Protein AF-A0A6B3F508-F1 (afdb_monomer_lite)

Foldseek 3Di:
DVVVVPPDDDFFDADQALVRLLVRLVVCCVVPVQALEDEDAALRSLLSNCVNCVVVVHDPNPRHDYEHEAPDPSQVPGVVRHNYHHDPVVVVVVVVVVVVVVVVVD

Secondary structure (DSSP, 8-state):
-GGGT-S--------SSHHHHHHHHHHHHHH-TT--EEE-SSHHHHHHHHHHHHHTTPPTTTTSEEEEEE--HHHHHSSSPPEEEE--HHHHHHHHHHHHHHHHT-

pLDDT: mean 94.12, std 10.33, range [52.09, 98.81]

Radius of gyration: 16.92 Å; chains: 1; bounding box: 35×36×50 Å

Structure (mmCIF, N/CA/C/O backbone):
data_AF-A0A6B3F508-F1
#
_entry.id   AF-A0A6B3F508-F1
#
loop_
_atom_site.group_PDB
_atom_site.id
_atom_site.type_symbol
_atom_site.label_atom_id
_atom_site.label_alt_id
_atom_site.label_comp_id
_atom_site.label_asym_id
_atom_site.label_entity_id
_atom_site.label_seq_id
_atom_site.pdbx_PDB_ins_code
_atom_site.Cartn_x
_atom_site.Cartn_y
_atom_site.Cartn_z
_atom_site.occupancy
_atom_site.B_iso_or_equiv
_atom_site.auth_seq_id
_atom_site.auth_comp_id
_atom_site.auth_asym_id
_atom_site.auth_atom_id
_atom_site.pdbx_PDB_model_num
ATOM 1 N N . MET A 1 1 ? 17.095 -4.004 7.743 1.00 57.66 1 MET A N 1
ATOM 2 C CA . MET A 1 1 ? 17.876 -3.987 6.485 1.00 57.66 1 MET A CA 1
ATOM 3 C C . MET A 1 1 ? 19.352 -3.653 6.725 1.00 57.66 1 MET A C 1
ATOM 5 O O . MET A 1 1 ? 20.188 -4.473 6.374 1.00 57.66 1 MET A O 1
ATOM 9 N N . ALA A 1 2 ? 19.695 -2.586 7.465 1.00 52.19 2 ALA A N 1
ATOM 10 C CA . ALA A 1 2 ? 21.089 -2.284 7.852 1.00 52.19 2 ALA A CA 1
ATOM 11 C C . ALA A 1 2 ? 21.819 -3.423 8.607 1.00 52.19 2 ALA A C 1
ATOM 13 O O . ALA A 1 2 ? 22.992 -3.682 8.364 1.00 52.19 2 ALA A O 1
ATOM 14 N N . ARG A 1 3 ? 21.111 -4.182 9.460 1.00 52.09 3 ARG A N 1
ATOM 15 C CA . ARG A 1 3 ? 21.651 -5.385 10.135 1.00 52.09 3 ARG A CA 1
ATOM 16 C C . ARG A 1 3 ? 21.906 -6.586 9.205 1.00 52.09 3 ARG A C 1
ATOM 18 O O . ARG A 1 3 ? 22.526 -7.547 9.637 1.00 52.09 3 ARG A O 1
ATOM 25 N N . HIS A 1 4 ? 21.453 -6.523 7.952 1.00 60.06 4 HIS A N 1
ATOM 26 C CA . HIS A 1 4 ? 21.669 -7.541 6.915 1.00 60.06 4 HIS A CA 1
ATOM 27 C C . HIS A 1 4 ? 22.572 -7.034 5.773 1.00 60.06 4 HIS A C 1
ATOM 29 O O . HIS A 1 4 ? 22.588 -7.623 4.700 1.00 60.06 4 HIS A O 1
ATOM 35 N N . GLY A 1 5 ? 23.321 -5.943 5.982 1.00 57.84 5 GLY A N 1
ATOM 36 C CA . GLY A 1 5 ? 24.299 -5.441 5.007 1.00 57.84 5 GLY A CA 1
ATOM 37 C C . GLY A 1 5 ? 23.737 -4.514 3.922 1.00 57.84 5 GLY A C 1
ATOM 38 O O . GLY A 1 5 ? 24.501 -4.029 3.095 1.00 57.84 5 GLY A O 1
ATOM 39 N N . GLN A 1 6 ? 22.437 -4.202 3.936 1.00 63.91 6 GLN A N 1
ATOM 40 C CA . GLN A 1 6 ? 21.867 -3.169 3.065 1.00 63.91 6 GLN A CA 1
ATOM 41 C C . GLN A 1 6 ? 21.998 -1.805 3.749 1.00 63.91 6 GLN A C 1
ATOM 43 O O . GLN A 1 6 ? 21.200 -1.457 4.622 1.00 63.91 6 GLN A O 1
ATOM 48 N N . ALA A 1 7 ? 23.043 -1.060 3.379 1.00 64.62 7 ALA A N 1
ATOM 49 C CA . ALA A 1 7 ? 23.368 0.249 3.952 1.00 64.62 7 ALA A CA 1
ATOM 50 C C . ALA A 1 7 ? 22.279 1.309 3.699 1.00 64.62 7 ALA A C 1
ATOM 52 O O . ALA A 1 7 ? 22.177 2.278 4.448 1.00 64.62 7 ALA A O 1
ATOM 53 N N . TRP A 1 8 ? 21.455 1.105 2.671 1.00 76.44 8 TRP A N 1
ATOM 54 C CA . TRP A 1 8 ? 20.397 2.009 2.250 1.00 76.44 8 TRP A CA 1
ATOM 55 C C . TRP A 1 8 ? 19.303 1.230 1.520 1.00 76.44 8 TRP A C 1
ATOM 57 O O . TRP A 1 8 ? 19.611 0.328 0.741 1.00 76.44 8 TRP A O 1
ATOM 67 N N . VAL A 1 9 ? 18.041 1.570 1.775 1.00 84.56 9 VAL A N 1
ATOM 68 C CA . VAL A 1 9 ? 16.889 1.030 1.042 1.00 84.56 9 VAL A CA 1
ATOM 69 C C . VAL A 1 9 ? 16.353 2.164 0.172 1.00 84.56 9 VAL A C 1
ATOM 71 O O . VAL A 1 9 ? 16.166 3.262 0.705 1.00 84.56 9 VAL A O 1
ATOM 74 N N . PRO A 1 10 ? 16.131 1.947 -1.135 1.00 91.50 10 PRO A N 1
ATOM 75 C CA . PRO A 1 10 ? 15.464 2.933 -1.970 1.00 91.50 10 PRO A CA 1
ATOM 76 C C . PRO A 1 10 ? 14.149 3.409 -1.361 1.00 91.50 10 PRO A C 1
ATOM 78 O O . PRO A 1 10 ? 13.405 2.616 -0.783 1.00 91.50 10 PRO A O 1
ATOM 81 N N . TYR A 1 11 ? 13.854 4.698 -1.504 1.00 95.50 11 TYR A N 1
ATOM 82 C CA . TYR A 1 11 ? 12.599 5.272 -1.041 1.00 95.50 11 TYR A CA 1
ATOM 83 C C . TYR A 1 11 ? 12.068 6.292 -2.046 1.00 95.50 11 TYR A C 1
ATOM 85 O O . TYR A 1 11 ? 12.830 6.957 -2.745 1.00 95.50 11 TYR A O 1
ATOM 93 N N . ALA A 1 12 ? 10.748 6.438 -2.071 1.00 97.75 12 ALA A N 1
ATOM 94 C CA . ALA A 1 12 ? 10.059 7.522 -2.749 1.00 97.75 12 ALA A CA 1
ATOM 95 C C . ALA A 1 12 ? 9.079 8.163 -1.763 1.00 97.75 12 AL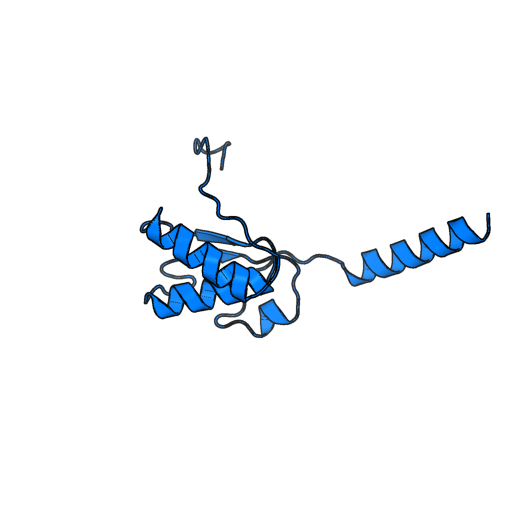A A C 1
ATOM 97 O O . ALA A 1 12 ? 8.382 7.464 -1.025 1.00 97.75 12 ALA A O 1
ATOM 98 N N . GLU A 1 13 ? 9.050 9.493 -1.726 1.00 97.62 13 GLU A N 1
ATOM 99 C CA . GLU A 1 13 ? 8.132 10.230 -0.859 1.00 97.62 13 GLU A CA 1
ATOM 100 C C . GLU A 1 13 ? 6.705 10.193 -1.409 1.00 97.62 13 GLU A C 1
ATOM 102 O O . GLU A 1 13 ? 6.477 10.245 -2.619 1.00 97.62 13 GLU A O 1
ATOM 107 N N . GLY A 1 14 ? 5.740 10.145 -0.495 1.00 97.62 14 GLY A N 1
ATOM 108 C CA . GLY A 1 14 ? 4.325 10.315 -0.792 1.00 97.62 14 GLY A CA 1
ATOM 109 C C . GLY A 1 14 ? 3.652 11.197 0.255 1.00 97.62 14 GLY A C 1
ATOM 110 O O . GLY A 1 14 ? 4.310 11.788 1.106 1.00 97.62 14 GLY A O 1
ATOM 111 N N . GLY A 1 15 ? 2.327 11.299 0.178 1.00 98.06 15 GLY A N 1
ATOM 112 C CA . GLY A 1 15 ? 1.530 12.248 0.959 1.00 98.06 15 GLY A CA 1
ATOM 113 C C . GLY A 1 15 ? 0.351 11.606 1.678 1.00 98.06 15 GLY A C 1
ATOM 114 O O . GLY A 1 15 ? -0.672 12.261 1.841 1.00 98.06 15 GLY A O 1
ATOM 115 N N . PHE A 1 16 ? 0.461 10.327 2.052 1.00 98.06 16 PHE A N 1
ATOM 116 C CA . PHE A 1 16 ? -0.578 9.558 2.757 1.00 98.06 16 PHE A CA 1
ATOM 117 C C . PHE A 1 16 ? -1.897 9.386 1.984 1.00 98.06 16 PHE A C 1
ATOM 119 O O . PHE A 1 16 ? -2.918 9.013 2.560 1.00 98.06 16 PHE A O 1
ATOM 126 N N . THR A 1 17 ? -1.886 9.615 0.669 1.00 98.62 17 THR A N 1
ATOM 127 C CA . THR A 1 17 ? -3.046 9.419 -0.212 1.00 98.62 17 THR A CA 1
ATOM 128 C C . THR A 1 17 ? -2.823 8.266 -1.179 1.00 98.62 17 THR A C 1
ATOM 130 O O . THR A 1 17 ? -1.685 7.964 -1.549 1.00 98.62 17 THR A O 1
ATOM 133 N N . PHE A 1 18 ? -3.920 7.690 -1.672 1.00 98.56 18 PHE A N 1
ATOM 134 C CA . PHE A 1 18 ? -3.902 6.680 -2.730 1.00 98.56 18 PHE A CA 1
ATOM 135 C C . PHE A 1 18 ? -3.074 7.120 -3.950 1.00 98.56 18 PHE A C 1
ATOM 137 O O . PHE A 1 18 ? -2.110 6.452 -4.318 1.00 98.56 18 PHE A O 1
ATOM 144 N N . ALA A 1 19 ? -3.378 8.299 -4.506 1.00 98.75 19 ALA A N 1
ATOM 145 C CA . ALA A 1 19 ? -2.697 8.839 -5.686 1.00 98.75 19 ALA A CA 1
ATOM 146 C C . ALA A 1 19 ? -1.194 9.085 -5.452 1.00 98.75 19 ALA A C 1
ATOM 148 O O . ALA A 1 19 ? -0.371 8.903 -6.355 1.00 98.75 19 ALA A O 1
ATOM 149 N N . SER A 1 20 ? -0.809 9.469 -4.229 1.00 98.75 20 SER A N 1
ATOM 150 C CA . SER A 1 20 ? 0.609 9.601 -3.881 1.00 98.75 20 SER A CA 1
ATOM 151 C C . SER A 1 20 ? 1.317 8.246 -3.815 1.00 98.75 20 SER A C 1
ATOM 153 O O . SER A 1 20 ? 2.470 8.154 -4.225 1.00 98.75 20 SER A O 1
ATOM 155 N N . GLY A 1 21 ? 0.618 7.189 -3.384 1.00 98.75 21 GLY A N 1
ATOM 156 C CA . GLY A 1 21 ? 1.120 5.816 -3.418 1.00 98.75 21 GLY A CA 1
ATOM 157 C C . GLY A 1 21 ? 1.345 5.313 -4.840 1.00 98.75 21 GLY A C 1
ATOM 158 O O . GLY A 1 21 ? 2.382 4.720 -5.120 1.00 98.75 21 GLY A O 1
ATOM 159 N N . GLU A 1 22 ? 0.432 5.623 -5.764 1.00 98.81 22 GLU A N 1
ATOM 160 C CA . GLU A 1 22 ? 0.633 5.316 -7.183 1.00 98.81 22 GLU A CA 1
ATOM 161 C C . GLU A 1 22 ? 1.868 6.031 -7.746 1.00 98.81 22 GLU A C 1
ATOM 163 O O . GLU A 1 22 ? 2.736 5.412 -8.360 1.00 98.81 22 GLU A O 1
ATOM 168 N N . THR A 1 23 ? 1.969 7.340 -7.510 1.00 98.81 23 THR A N 1
ATOM 169 C CA . THR A 1 23 ? 3.083 8.159 -8.011 1.00 98.81 23 THR A CA 1
ATOM 170 C C . THR A 1 23 ? 4.426 7.665 -7.468 1.00 98.81 23 THR A C 1
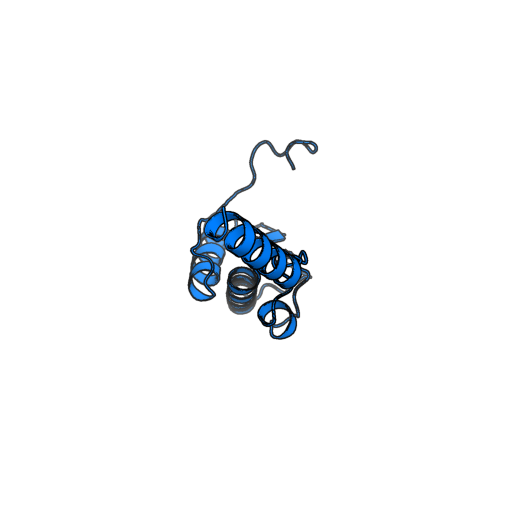ATOM 172 O O . THR A 1 23 ? 5.374 7.489 -8.234 1.00 98.81 23 THR A O 1
ATOM 175 N N . ALA A 1 24 ? 4.497 7.378 -6.166 1.00 98.75 24 ALA A N 1
ATOM 176 C CA . ALA A 1 24 ? 5.694 6.842 -5.528 1.00 98.75 24 ALA A CA 1
ATOM 177 C C . ALA A 1 24 ? 6.060 5.448 -6.066 1.00 98.75 24 ALA A C 1
ATOM 179 O O . ALA A 1 24 ? 7.230 5.190 -6.341 1.00 98.75 24 ALA A O 1
ATOM 180 N N . MET A 1 25 ? 5.077 4.564 -6.276 1.00 98.69 25 MET A N 1
ATOM 181 C CA . MET A 1 25 ? 5.328 3.214 -6.787 1.00 98.69 25 MET A CA 1
ATOM 182 C C . MET A 1 25 ? 5.819 3.219 -8.238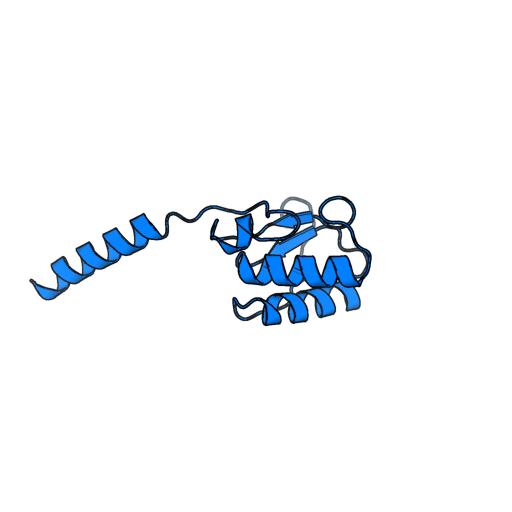 1.00 98.69 25 MET A C 1
ATOM 184 O O . MET A 1 25 ? 6.731 2.462 -8.560 1.00 98.69 25 MET A O 1
ATOM 188 N N . ARG A 1 26 ? 5.268 4.083 -9.108 1.00 98.69 26 ARG A N 1
ATOM 189 C CA . ARG A 1 26 ? 5.768 4.236 -10.491 1.00 98.69 26 ARG A CA 1
ATOM 190 C C . ARG A 1 26 ? 7.240 4.644 -10.478 1.00 98.69 26 ARG A C 1
ATOM 192 O O . ARG A 1 26 ? 8.059 3.979 -11.098 1.00 98.69 26 ARG A O 1
ATOM 199 N N . ARG A 1 27 ? 7.587 5.647 -9.664 1.00 98.44 27 ARG A N 1
ATOM 200 C CA . ARG A 1 27 ? 8.975 6.095 -9.498 1.00 98.44 27 ARG A CA 1
ATOM 201 C C . ARG A 1 27 ? 9.899 4.980 -9.000 1.00 98.44 27 ARG A C 1
ATOM 203 O O . ARG A 1 27 ? 10.994 4.822 -9.527 1.00 98.44 27 ARG A O 1
ATOM 210 N N . LEU A 1 28 ? 9.463 4.199 -8.010 1.00 97.94 28 LEU A N 1
ATOM 211 C CA . LEU A 1 28 ? 10.249 3.074 -7.501 1.00 97.94 28 LEU A CA 1
ATOM 212 C C . LEU A 1 28 ? 10.462 1.986 -8.560 1.00 97.94 28 LEU A C 1
ATOM 214 O O . LEU A 1 28 ? 11.564 1.461 -8.640 1.00 97.94 28 LEU A O 1
ATOM 218 N N . LEU A 1 29 ? 9.458 1.658 -9.378 1.00 97.56 29 LEU A N 1
ATOM 219 C CA . LEU A 1 29 ? 9.628 0.694 -10.473 1.00 97.56 29 LEU A CA 1
ATOM 220 C C . LEU A 1 29 ? 10.564 1.215 -11.568 1.00 97.56 29 LEU A C 1
ATOM 222 O O . LEU A 1 29 ? 11.349 0.434 -12.102 1.00 97.56 29 LEU A O 1
ATOM 226 N N . ASP A 1 30 ? 10.496 2.508 -11.885 1.00 97.50 30 ASP A N 1
ATOM 227 C CA . ASP A 1 30 ? 11.359 3.132 -12.892 1.00 97.50 30 ASP A CA 1
ATOM 228 C C . ASP A 1 30 ? 12.832 3.147 -12.442 1.00 97.50 30 ASP A C 1
ATOM 230 O O . ASP A 1 30 ? 13.730 2.831 -13.223 1.00 97.50 30 ASP A O 1
ATOM 234 N N . GLU A 1 31 ? 13.091 3.498 -11.178 1.00 96.94 31 GLU A N 1
ATOM 235 C CA . GLU A 1 31 ? 14.447 3.585 -10.615 1.00 96.94 31 GLU A CA 1
ATOM 236 C C . GLU A 1 31 ? 14.997 2.209 -10.182 1.00 96.94 31 GLU A C 1
ATOM 238 O O . GLU A 1 31 ? 16.207 1.968 -10.241 1.00 96.94 31 GLU A O 1
ATOM 243 N N . HIS A 1 32 ? 14.119 1.293 -9.763 1.00 95.88 32 HIS A N 1
ATOM 244 C CA . HIS A 1 32 ? 14.454 -0.008 -9.178 1.00 95.88 32 HIS A CA 1
ATOM 245 C C . HIS A 1 32 ? 13.533 -1.128 -9.709 1.00 95.88 32 HIS A C 1
ATOM 247 O O . HIS A 1 32 ? 12.739 -1.697 -8.954 1.00 95.88 32 HIS A O 1
ATOM 253 N N . PRO A 1 33 ? 13.655 -1.508 -10.995 1.00 95.38 33 PRO A N 1
ATOM 254 C CA . PRO A 1 33 ? 12.742 -2.455 -11.653 1.00 95.38 33 PRO A CA 1
ATOM 255 C C . PRO A 1 33 ? 12.762 -3.882 -11.079 1.00 95.38 33 PRO A C 1
ATOM 257 O O . PRO A 1 33 ? 11.823 -4.648 -11.326 1.00 95.38 33 PRO A O 1
ATOM 260 N N . ASP A 1 34 ? 13.813 -4.215 -10.323 1.00 94.19 34 ASP A N 1
ATOM 261 C CA . ASP A 1 34 ? 14.042 -5.516 -9.684 1.00 94.19 34 ASP A CA 1
ATOM 262 C C . ASP A 1 34 ? 13.611 -5.549 -8.204 1.00 94.19 34 ASP A C 1
ATOM 264 O O . ASP A 1 34 ? 13.900 -6.523 -7.509 1.00 94.19 34 ASP A O 1
ATOM 268 N N . LEU A 1 35 ? 12.954 -4.497 -7.690 1.00 95.50 35 LEU A N 1
ATOM 269 C CA . LEU A 1 35 ? 12.420 -4.526 -6.326 1.00 95.50 35 LEU A CA 1
ATOM 270 C C . LEU A 1 35 ? 11.418 -5.679 -6.167 1.00 95.50 35 LEU A C 1
ATOM 272 O O . LEU A 1 35 ? 10.598 -5.933 -7.049 1.00 95.50 35 LEU A O 1
ATOM 276 N N . ASP A 1 36 ? 11.463 -6.345 -5.018 1.00 96.81 36 ASP A N 1
ATOM 277 C CA . ASP A 1 36 ? 10.624 -7.498 -4.670 1.00 96.81 36 ASP A CA 1
ATOM 278 C C . ASP A 1 36 ? 9.702 -7.214 -3.472 1.00 96.81 36 ASP A C 1
ATOM 280 O O . ASP A 1 36 ? 8.881 -8.049 -3.081 1.00 96.81 36 ASP A O 1
ATOM 284 N N . GLY A 1 37 ? 9.803 -6.017 -2.890 1.00 97.06 37 GLY A N 1
ATOM 285 C CA . GLY A 1 37 ? 9.046 -5.635 -1.713 1.00 97.06 37 GLY A CA 1
ATOM 286 C C . GLY A 1 37 ? 8.944 -4.127 -1.511 1.00 97.06 37 GLY A C 1
ATOM 287 O O . GLY A 1 37 ? 9.896 -3.386 -1.748 1.00 97.06 37 GLY A O 1
ATOM 288 N N . VAL A 1 38 ? 7.789 -3.681 -1.017 1.00 98.00 38 VAL A N 1
ATOM 289 C CA . VAL A 1 38 ? 7.539 -2.306 -0.572 1.00 98.00 38 VAL A CA 1
ATOM 290 C C . VAL A 1 38 ? 6.868 -2.309 0.796 1.00 98.00 38 VAL A C 1
ATOM 292 O O . VAL A 1 38 ? 5.887 -3.012 1.036 1.00 98.00 38 VAL A O 1
ATOM 295 N N . PHE A 1 39 ? 7.387 -1.458 1.675 1.00 98.12 39 PHE A N 1
ATOM 296 C CA . PHE A 1 39 ? 6.720 -1.040 2.899 1.00 98.12 39 PHE A CA 1
ATOM 297 C C . PHE A 1 39 ? 6.159 0.368 2.680 1.00 98.12 39 PHE A C 1
ATOM 299 O O . PHE A 1 39 ? 6.928 1.309 2.478 1.00 98.12 39 PHE A O 1
ATOM 306 N N . ALA A 1 40 ? 4.835 0.511 2.671 1.00 98.38 40 ALA A N 1
ATOM 307 C CA . ALA A 1 40 ? 4.180 1.799 2.482 1.00 98.38 40 ALA A CA 1
ATOM 308 C C . ALA A 1 40 ? 3.902 2.476 3.830 1.00 98.38 40 ALA A C 1
ATOM 310 O O . ALA A 1 40 ? 3.651 1.815 4.834 1.00 98.38 40 ALA A O 1
ATOM 311 N N . ALA A 1 41 ? 3.912 3.809 3.840 1.00 97.88 41 ALA A N 1
ATOM 312 C CA . ALA A 1 41 ? 3.727 4.591 5.062 1.00 97.88 41 ALA A CA 1
ATOM 313 C C . ALA A 1 41 ? 2.300 4.528 5.637 1.00 97.88 41 ALA A C 1
ATOM 315 O O . ALA A 1 41 ? 2.128 4.791 6.822 1.00 97.88 41 ALA A O 1
ATOM 316 N N . A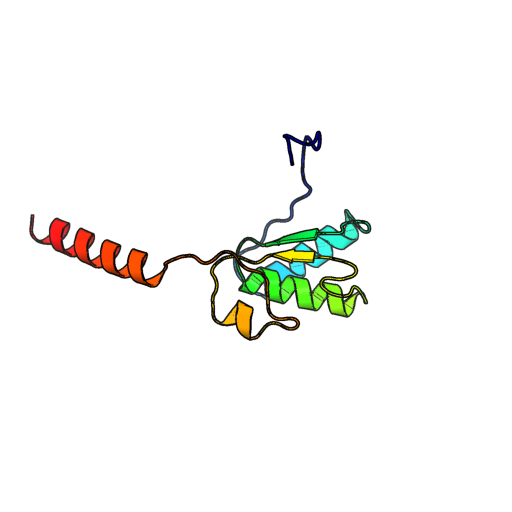SN A 1 42 ? 1.300 4.208 4.810 1.00 98.31 42 ASN A N 1
ATOM 317 C CA . ASN A 1 42 ? -0.060 3.884 5.232 1.00 98.31 42 ASN A CA 1
ATOM 318 C C . ASN A 1 42 ? -0.763 2.960 4.225 1.00 98.31 42 ASN A C 1
ATOM 320 O O . ASN A 1 42 ? -0.283 2.740 3.106 1.00 98.31 42 ASN A O 1
ATOM 324 N N . ASP A 1 43 ? -1.930 2.448 4.605 1.00 98.56 43 ASP A N 1
ATOM 325 C CA . ASP A 1 43 ? -2.720 1.533 3.781 1.00 98.56 43 ASP A CA 1
ATOM 326 C C . ASP A 1 43 ? -3.251 2.170 2.493 1.00 98.56 43 ASP A C 1
ATOM 328 O O . ASP A 1 43 ? -3.320 1.496 1.468 1.00 98.56 43 ASP A O 1
ATOM 332 N N . LEU A 1 44 ? -3.586 3.467 2.495 1.00 98.50 44 LEU A N 1
ATOM 333 C CA . LEU A 1 44 ? -4.028 4.160 1.277 1.00 98.50 44 LEU A CA 1
ATOM 334 C C . LEU A 1 44 ? -2.919 4.188 0.224 1.00 98.50 44 LEU A C 1
ATOM 336 O O . LEU A 1 44 ? -3.158 3.874 -0.944 1.00 98.50 44 LEU A O 1
ATOM 340 N N . MET A 1 45 ? -1.698 4.535 0.629 1.00 98.81 45 MET A N 1
ATOM 341 C CA . MET A 1 45 ? -0.544 4.506 -0.262 1.00 98.81 45 MET A CA 1
ATOM 342 C C . MET A 1 45 ? -0.216 3.079 -0.711 1.00 98.81 45 MET A C 1
ATOM 344 O O . MET A 1 45 ? 0.067 2.877 -1.891 1.00 98.81 45 MET A O 1
ATOM 348 N N . ALA A 1 46 ? -0.295 2.088 0.185 1.00 98.75 46 ALA A N 1
ATOM 349 C CA . ALA A 1 46 ? -0.105 0.679 -0.168 1.00 98.75 46 ALA A CA 1
ATOM 350 C C . ALA A 1 46 ? -1.139 0.197 -1.199 1.00 98.75 46 ALA A C 1
ATOM 352 O O . ALA A 1 46 ? -0.793 -0.499 -2.152 1.00 98.75 46 ALA A O 1
ATOM 353 N N . GLN A 1 47 ? -2.400 0.609 -1.060 1.00 98.62 47 GLN A N 1
ATOM 354 C CA . GLN A 1 47 ? -3.457 0.290 -2.016 1.00 98.62 47 GLN A CA 1
ATOM 355 C C . GLN A 1 47 ? -3.171 0.903 -3.399 1.00 98.62 47 GLN A C 1
ATOM 357 O O . GLN A 1 47 ? -3.335 0.223 -4.415 1.00 98.62 47 GLN A O 1
ATOM 362 N N . GLY A 1 48 ? -2.684 2.149 -3.442 1.00 98.62 48 GLY A N 1
ATOM 363 C CA . GLY A 1 48 ? -2.210 2.793 -4.674 1.00 98.62 48 GLY A CA 1
ATOM 364 C C . GLY A 1 48 ? -1.010 2.069 -5.294 1.00 98.62 48 GLY A C 1
ATOM 365 O O . GLY A 1 48 ? -0.982 1.814 -6.498 1.00 98.62 48 GLY A O 1
ATOM 366 N N . ALA A 1 49 ? -0.051 1.636 -4.474 1.00 98.69 49 ALA A N 1
ATOM 367 C CA . ALA A 1 49 ? 1.083 0.838 -4.931 1.00 98.69 49 ALA A CA 1
ATOM 368 C C . ALA A 1 49 ? 0.635 -0.495 -5.560 1.00 98.69 49 ALA A C 1
ATOM 370 O O . ALA A 1 49 ? 1.075 -0.837 -6.658 1.00 98.69 49 ALA A O 1
ATOM 371 N N . CYS A 1 50 ? -0.307 -1.210 -4.933 1.00 98.62 50 CYS A N 1
ATOM 372 C CA . CYS A 1 50 ? -0.901 -2.429 -5.491 1.00 98.62 50 CYS A CA 1
ATOM 373 C C . CYS A 1 50 ? -1.573 -2.190 -6.854 1.00 98.62 50 CYS A C 1
ATOM 375 O O . CYS A 1 50 ? -1.481 -3.048 -7.736 1.00 98.62 50 CYS A O 1
ATOM 377 N N . GLN A 1 51 ? -2.232 -1.040 -7.050 1.00 98.62 51 GLN A N 1
ATOM 378 C CA . GLN A 1 51 ? -2.815 -0.683 -8.346 1.00 98.62 51 GLN A CA 1
ATOM 379 C C . GLN A 1 51 ? -1.737 -0.551 -9.425 1.00 98.62 51 GLN A C 1
ATOM 381 O O . GLN A 1 51 ? -1.850 -1.186 -10.473 1.00 98.62 51 GLN A O 1
ATOM 386 N N . VAL A 1 52 ? -0.664 0.187 -9.146 1.00 98.69 52 VAL A N 1
ATOM 387 C CA . VAL A 1 52 ? 0.446 0.369 -10.091 1.00 98.69 52 VAL A CA 1
ATOM 388 C C . VAL A 1 52 ? 1.151 -0.944 -10.403 1.00 98.69 52 VAL A C 1
ATOM 390 O O . VAL A 1 52 ? 1.412 -1.230 -11.570 1.00 98.69 52 VAL A O 1
ATOM 393 N N . LEU A 1 53 ? 1.429 -1.766 -9.392 1.00 98.56 53 LEU A N 1
ATOM 394 C CA . LEU A 1 53 ? 2.048 -3.078 -9.586 1.00 98.56 53 LEU A CA 1
ATOM 395 C C . LEU A 1 53 ? 1.212 -3.941 -10.538 1.00 98.56 53 LEU A C 1
ATOM 397 O O . LEU A 1 53 ? 1.748 -4.492 -11.500 1.00 98.56 53 LEU A O 1
ATOM 401 N N . ARG A 1 54 ? -0.112 -3.974 -10.340 1.00 97.94 54 ARG A N 1
ATOM 402 C CA . ARG A 1 54 ? -1.039 -4.689 -11.224 1.00 97.94 54 ARG A CA 1
ATOM 403 C C . ARG A 1 54 ? -1.034 -4.137 -12.651 1.00 97.94 54 ARG A C 1
ATOM 405 O O . ARG A 1 54 ? -1.019 -4.930 -13.589 1.00 97.94 54 ARG A O 1
ATOM 412 N N . GLU A 1 55 ? -1.026 -2.817 -12.829 1.00 98.06 55 GLU A N 1
ATOM 413 C CA . GLU A 1 55 ? -0.932 -2.175 -14.153 1.00 98.06 55 GLU A CA 1
ATOM 414 C C . GLU A 1 55 ? 0.358 -2.549 -14.899 1.00 98.06 55 GLU A C 1
ATOM 416 O O . GLU A 1 55 ? 0.343 -2.683 -16.119 1.00 98.06 55 GLU A O 1
ATOM 421 N N . HIS A 1 56 ? 1.451 -2.787 -14.170 1.00 97.69 56 HIS A N 1
ATOM 422 C CA . HIS A 1 56 ? 2.740 -3.225 -14.719 1.00 97.69 56 HIS A CA 1
ATOM 423 C C . HIS A 1 56 ? 2.875 -4.756 -14.790 1.00 97.69 56 HIS A C 1
ATOM 425 O O . HIS A 1 56 ? 3.966 -5.282 -15.009 1.00 97.69 56 HIS A O 1
ATOM 431 N N . GLY A 1 57 ? 1.778 -5.493 -14.586 1.00 97.56 57 GLY A N 1
ATOM 432 C CA . GLY A 1 57 ? 1.759 -6.954 -14.652 1.00 97.56 57 GLY A CA 1
ATOM 433 C C . GLY A 1 57 ? 2.509 -7.656 -13.514 1.00 97.56 57 GLY A C 1
ATOM 434 O O . GLY A 1 57 ? 2.792 -8.847 -13.632 1.00 97.56 57 GLY A O 1
ATOM 435 N N . ARG A 1 58 ? 2.833 -6.954 -12.419 1.00 98.31 58 ARG A N 1
ATOM 436 C CA . ARG A 1 58 ? 3.440 -7.526 -11.209 1.00 98.31 58 ARG A CA 1
ATOM 437 C C . ARG A 1 58 ? 2.348 -8.025 -10.265 1.00 98.31 58 ARG A C 1
ATOM 439 O O . ARG A 1 58 ? 1.413 -7.301 -9.922 1.00 98.31 58 ARG A O 1
ATOM 446 N N . ARG A 1 59 ? 2.460 -9.273 -9.822 1.00 98.12 59 ARG A N 1
ATOM 447 C CA . ARG A 1 59 ? 1.521 -9.908 -8.893 1.00 98.12 59 ARG A CA 1
ATOM 448 C C . ARG A 1 59 ? 1.934 -9.610 -7.460 1.00 98.12 59 ARG A C 1
ATOM 450 O O . ARG A 1 59 ? 3.068 -9.868 -7.069 1.00 98.12 59 ARG A O 1
ATOM 457 N N . VAL A 1 60 ? 0.982 -9.167 -6.653 1.00 98.06 60 VAL A N 1
ATOM 458 C CA . VAL A 1 60 ? 1.149 -9.068 -5.201 1.00 98.06 60 VAL A CA 1
ATOM 459 C C . VAL A 1 60 ? 0.542 -10.323 -4.561 1.00 98.06 60 VAL A C 1
ATOM 461 O O . VAL A 1 60 ? -0.608 -10.641 -4.873 1.00 98.06 60 VAL A O 1
ATOM 464 N N . PRO A 1 61 ? 1.265 -11.066 -3.699 1.00 97.81 61 PRO A N 1
ATOM 465 C CA . PRO A 1 61 ? 2.647 -10.839 -3.251 1.00 97.81 61 PRO A CA 1
ATOM 466 C C . PRO A 1 61 ? 3.727 -11.548 -4.096 1.00 97.81 61 PRO A C 1
ATOM 468 O O . PRO A 1 61 ? 4.902 -11.451 -3.768 1.00 97.81 61 PRO A O 1
ATOM 471 N N . ALA A 1 62 ? 3.348 -12.319 -5.123 1.00 98.06 62 ALA A N 1
ATOM 472 C CA . ALA A 1 62 ? 4.241 -13.296 -5.760 1.00 98.06 62 ALA A CA 1
ATOM 473 C C . ALA A 1 62 ? 5.472 -12.699 -6.467 1.00 98.06 62 ALA A C 1
ATOM 475 O O . ALA A 1 62 ? 6.515 -13.344 -6.484 1.00 98.06 62 ALA A O 1
ATOM 476 N N . ASP A 1 63 ? 5.337 -11.513 -7.059 1.00 98.06 63 ASP A N 1
ATOM 477 C CA . ASP A 1 63 ? 6.432 -10.800 -7.722 1.00 98.06 63 ASP A CA 1
ATOM 478 C C . ASP A 1 63 ? 6.926 -9.631 -6.857 1.00 98.06 63 ASP A C 1
ATOM 480 O O . ASP A 1 63 ? 8.125 -9.393 -6.781 1.00 98.06 63 ASP A O 1
ATOM 484 N N . VAL A 1 64 ? 6.005 -8.919 -6.193 1.00 98.38 64 VAL A N 1
ATOM 485 C CA . VAL A 1 64 ? 6.324 -7.834 -5.254 1.00 98.38 64 VAL A CA 1
ATOM 486 C C . VAL A 1 64 ? 5.439 -7.951 -4.019 1.00 98.38 64 VAL A C 1
ATOM 488 O O . VAL A 1 64 ? 4.212 -7.892 -4.111 1.00 98.38 64 VAL A O 1
ATOM 491 N N . SER A 1 65 ? 6.052 -8.090 -2.849 1.00 98.56 65 SER A N 1
ATOM 492 C CA . SER A 1 65 ? 5.348 -8.068 -1.566 1.00 98.56 65 SER A CA 1
ATOM 493 C C . SER A 1 65 ? 5.006 -6.636 -1.154 1.00 98.56 65 SER A C 1
ATOM 495 O O . SER A 1 65 ? 5.835 -5.738 -1.264 1.00 98.56 65 SER A O 1
ATOM 497 N N . VAL A 1 66 ? 3.798 -6.410 -0.638 1.00 98.62 66 VAL A N 1
ATOM 498 C CA . VAL A 1 66 ? 3.366 -5.086 -0.166 1.00 98.62 66 VAL A CA 1
ATOM 499 C C . VAL A 1 66 ? 2.918 -5.191 1.282 1.00 98.62 66 VAL A C 1
ATOM 501 O O . VAL A 1 66 ? 2.070 -6.020 1.616 1.00 98.62 66 VAL A O 1
ATOM 504 N N . VAL A 1 67 ? 3.494 -4.342 2.130 1.00 98.56 67 VAL A N 1
ATOM 505 C CA . VAL A 1 67 ? 3.083 -4.167 3.524 1.00 98.56 67 VAL A CA 1
ATOM 506 C C . VAL A 1 67 ? 2.594 -2.735 3.709 1.00 98.56 67 VAL A C 1
ATOM 508 O O . VAL A 1 67 ? 3.313 -1.789 3.391 1.00 98.56 67 VAL A O 1
ATOM 511 N N . GLY A 1 68 ? 1.362 -2.595 4.189 1.00 98.25 68 GLY A N 1
ATOM 512 C CA . GLY A 1 68 ? 0.767 -1.329 4.599 1.00 98.25 68 GLY A CA 1
ATOM 513 C C 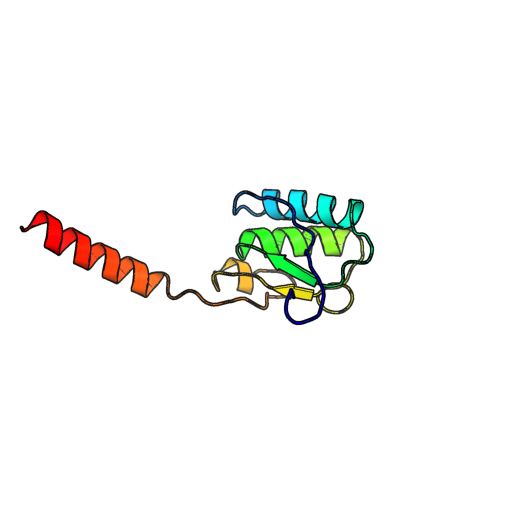. GLY A 1 68 ? 1.007 -1.012 6.073 1.00 98.25 68 GLY A C 1
ATOM 514 O O . GLY A 1 68 ? 1.759 -1.688 6.783 1.00 98.25 68 GLY A O 1
ATOM 515 N N . PHE A 1 69 ? 0.324 0.024 6.531 1.00 98.00 69 PHE A N 1
ATOM 516 C CA . PHE A 1 69 ? 0.388 0.528 7.893 1.00 98.00 69 PHE A CA 1
ATOM 517 C C . PHE A 1 69 ? -0.950 1.208 8.207 1.00 98.00 69 PHE A C 1
ATOM 519 O O . PHE A 1 69 ? -1.473 1.891 7.330 1.00 98.00 69 PHE A O 1
ATOM 526 N N . ASP A 1 70 ? -1.478 0.988 9.413 1.00 95.56 70 ASP A N 1
ATOM 527 C CA . ASP A 1 70 ? -2.726 1.494 10.024 1.00 95.56 70 ASP A CA 1
ATOM 528 C C . ASP A 1 70 ? -3.730 0.377 10.370 1.00 95.56 70 ASP A C 1
ATOM 530 O O . ASP A 1 70 ? -4.334 0.434 11.438 1.00 95.56 70 ASP A O 1
ATOM 534 N N . ASP A 1 71 ? -3.867 -0.669 9.545 1.00 96.19 71 ASP A N 1
ATOM 535 C CA . ASP A 1 71 ? -5.000 -1.623 9.595 1.00 96.19 71 ASP A CA 1
ATOM 536 C C . ASP A 1 71 ? -6.367 -0.935 9.458 1.00 96.19 71 ASP A C 1
ATOM 538 O O . ASP A 1 71 ? -7.335 -1.198 10.170 1.00 96.19 71 ASP A O 1
ATOM 542 N N . SER A 1 72 ? -6.423 -0.008 8.507 1.00 95.38 72 SER A N 1
ATOM 543 C CA . SER A 1 72 ? -7.589 0.795 8.157 1.00 95.38 72 SER A CA 1
ATOM 544 C C . SER A 1 72 ? -8.541 0.055 7.196 1.00 95.38 72 SER A C 1
ATOM 546 O O . SER A 1 72 ? -8.175 -0.951 6.580 1.00 95.38 72 SER A O 1
ATOM 548 N N . PRO A 1 73 ? -9.756 0.582 6.936 1.00 95.69 73 PRO A N 1
ATOM 549 C CA . PRO A 1 73 ? -10.662 0.012 5.932 1.00 95.69 73 PRO A CA 1
ATOM 550 C C . PRO A 1 73 ? -10.055 -0.122 4.521 1.00 95.69 73 PRO A C 1
ATOM 552 O O . PRO A 1 73 ? -10.484 -0.976 3.738 1.00 95.69 73 PRO A O 1
ATOM 555 N N . ALA A 1 74 ? -9.044 0.692 4.190 1.00 96.50 74 ALA A N 1
ATOM 556 C CA . ALA A 1 74 ? -8.306 0.585 2.933 1.00 96.50 74 ALA A CA 1
ATOM 557 C C . ALA A 1 74 ? -7.558 -0.757 2.814 1.00 96.50 74 ALA A C 1
ATOM 559 O O . ALA A 1 74 ? -7.545 -1.351 1.737 1.00 96.50 74 ALA A O 1
ATOM 560 N N . ALA A 1 75 ? -7.021 -1.299 3.915 1.00 97.06 75 ALA A N 1
ATOM 561 C CA . ALA A 1 75 ? -6.344 -2.598 3.917 1.00 97.06 75 ALA A CA 1
ATOM 562 C C . ALA A 1 75 ? -7.271 -3.756 3.533 1.00 97.06 75 ALA A C 1
ATOM 564 O O . ALA A 1 75 ? -6.873 -4.650 2.784 1.00 97.06 75 ALA A O 1
ATOM 565 N N . VAL A 1 76 ? -8.520 -3.720 4.004 1.00 96.50 76 VAL A N 1
ATOM 566 C CA . VAL A 1 76 ? -9.527 -4.760 3.736 1.00 96.50 76 VAL A CA 1
ATOM 567 C C . VAL A 1 76 ? -10.065 -4.667 2.306 1.00 96.50 76 VAL A C 1
ATOM 569 O O . VAL A 1 76 ? -10.341 -5.688 1.678 1.00 96.50 76 VAL A O 1
ATOM 572 N N . THR A 1 77 ? -10.225 -3.445 1.792 1.00 96.12 77 THR A N 1
ATOM 573 C CA . THR A 1 77 ? -10.801 -3.178 0.460 1.00 96.12 77 THR A CA 1
ATOM 574 C C . THR A 1 77 ? -9.774 -3.182 -0.671 1.00 96.12 77 THR A C 1
ATOM 576 O O . THR A 1 77 ? -10.144 -3.138 -1.845 1.00 96.12 77 THR A O 1
ATOM 579 N N . ALA A 1 78 ? -8.485 -3.269 -0.345 1.00 96.19 78 ALA A N 1
ATOM 580 C CA . ALA A 1 78 ? -7.430 -3.460 -1.321 1.00 96.19 78 ALA A CA 1
ATOM 581 C C . ALA A 1 78 ? -7.547 -4.810 -2.051 1.00 96.19 78 ALA A C 1
ATOM 583 O O . ALA A 1 78 ? -8.132 -5.783 -1.571 1.00 96.19 78 ALA A O 1
ATOM 584 N N . HIS A 1 79 ? -6.933 -4.879 -3.233 1.00 94.38 79 HIS A N 1
ATOM 585 C CA . HIS A 1 79 ? -6.886 -6.093 -4.043 1.00 94.38 79 HIS A CA 1
ATOM 586 C C . HIS A 1 79 ? -5.447 -6.386 -4.493 1.00 94.38 79 HIS A C 1
ATOM 588 O O . HIS A 1 79 ? -4.980 -5.723 -5.429 1.00 94.38 79 HIS A O 1
ATOM 594 N N . PRO A 1 80 ? -4.765 -7.376 -3.878 1.00 96.25 80 PRO A N 1
ATOM 595 C CA . PRO A 1 80 ? -5.242 -8.217 -2.762 1.00 96.25 80 PRO A CA 1
ATOM 596 C C . PRO A 1 80 ? -5.418 -7.423 -1.447 1.00 96.25 80 PRO A C 1
ATOM 598 O O . PRO A 1 80 ? -4.847 -6.335 -1.338 1.00 96.25 80 PRO A O 1
ATOM 601 N N . PRO A 1 81 ? -6.169 -7.950 -0.455 1.00 97.50 81 PRO A N 1
ATOM 602 C CA . PRO A 1 81 ? -6.176 -7.396 0.899 1.00 97.50 81 PRO A CA 1
ATOM 603 C C . PRO A 1 81 ? -4.753 -7.293 1.454 1.00 97.50 81 PRO A C 1
ATOM 605 O O . PRO A 1 81 ? -3.918 -8.164 1.189 1.00 97.50 81 PRO A O 1
ATOM 608 N N . LEU A 1 82 ? -4.468 -6.222 2.193 1.00 98.31 82 LEU A N 1
ATOM 609 C CA . LEU A 1 82 ? -3.105 -5.900 2.609 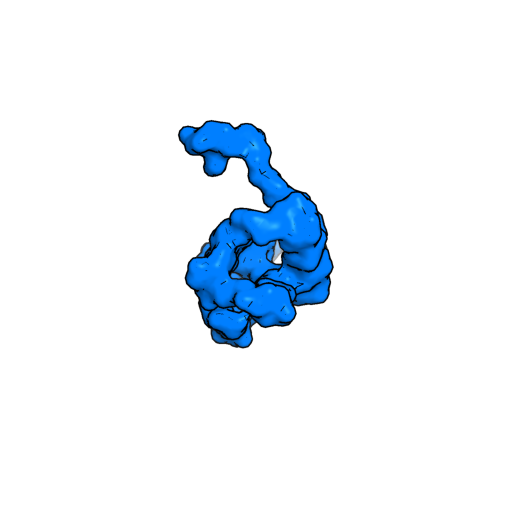1.00 98.31 82 LEU A CA 1
ATOM 610 C C . LEU A 1 82 ? -2.682 -6.670 3.861 1.00 98.31 82 LEU A C 1
ATOM 612 O O . LEU A 1 82 ? -3.403 -6.728 4.855 1.00 98.31 82 LEU A O 1
ATOM 616 N N . THR A 1 83 ? -1.440 -7.153 3.851 1.00 98.25 83 THR A N 1
ATOM 617 C CA . THR A 1 83 ? -0.677 -7.300 5.094 1.00 98.25 83 THR A CA 1
ATOM 618 C C . THR A 1 83 ? -0.374 -5.897 5.607 1.00 98.25 83 THR A C 1
ATOM 620 O O . THR A 1 83 ? 0.163 -5.081 4.861 1.00 98.25 83 THR A O 1
ATOM 623 N N . THR A 1 84 ? -0.699 -5.599 6.861 1.00 98.38 84 THR A N 1
ATOM 624 C CA . THR A 1 84 ? -0.552 -4.248 7.419 1.00 98.38 84 THR A CA 1
ATOM 625 C C . THR A 1 84 ? -0.206 -4.286 8.904 1.00 98.38 84 THR A C 1
ATOM 627 O O . THR A 1 84 ? -0.480 -5.269 9.599 1.00 98.38 84 THR A O 1
ATOM 630 N N . ILE A 1 85 ? 0.450 -3.231 9.385 1.00 98.06 85 ILE A N 1
ATOM 631 C CA . ILE A 1 85 ? 0.734 -3.040 10.807 1.00 98.06 85 ILE A CA 1
ATOM 632 C C . ILE A 1 85 ? -0.434 -2.283 11.432 1.00 98.06 85 ILE A C 1
ATOM 634 O O . ILE A 1 85 ? -0.644 -1.112 11.129 1.00 98.06 85 ILE A O 1
ATOM 638 N N . ARG A 1 86 ? -1.144 -2.933 12.357 1.00 96.69 86 ARG A N 1
ATOM 639 C CA . ARG A 1 86 ? -2.229 -2.308 13.116 1.00 96.69 86 ARG A CA 1
ATOM 640 C C . ARG A 1 86 ? -1.710 -1.217 14.043 1.00 96.69 86 ARG A C 1
ATOM 642 O O . ARG A 1 86 ? -0.850 -1.479 14.887 1.00 96.69 86 ARG A O 1
ATOM 649 N N . GLN A 1 87 ? -2.314 -0.038 13.942 1.00 94.31 87 GLN A N 1
ATOM 650 C CA . GLN A 1 87 ? -2.202 1.011 14.947 1.00 94.31 87 GLN A CA 1
ATOM 651 C C . GLN A 1 87 ? -3.481 1.071 15.793 1.00 94.31 87 GLN A C 1
ATOM 653 O O . GLN A 1 87 ? -4.571 1.010 15.231 1.00 94.31 87 GLN A O 1
ATOM 658 N N . PRO A 1 88 ? -3.393 1.211 17.128 1.00 93.50 88 PRO A N 1
ATOM 659 C CA . PRO A 1 88 ? -4.570 1.335 17.986 1.00 93.50 88 PRO A CA 1
ATOM 660 C C . PRO A 1 88 ? -5.119 2.776 17.951 1.00 93.50 88 PRO A C 1
ATOM 662 O O . PRO A 1 88 ? -5.123 3.479 18.963 1.00 93.50 88 PRO A O 1
ATOM 665 N N . VAL A 1 89 ? -5.533 3.250 16.771 1.00 89.62 89 VAL A N 1
ATOM 666 C CA . VAL A 1 89 ? -5.895 4.660 16.535 1.00 89.62 89 VAL A CA 1
ATOM 667 C C . VAL A 1 89 ? -7.079 5.116 17.389 1.00 89.62 89 VAL A C 1
ATOM 669 O O . VAL A 1 89 ? -7.085 6.250 17.865 1.00 89.62 89 VAL A O 1
ATOM 672 N N . GLU A 1 90 ? -8.046 4.237 17.657 1.00 91.31 90 GLU A N 1
ATOM 673 C CA . GLU A 1 90 ? -9.186 4.525 18.529 1.00 91.31 90 GLU A CA 1
ATOM 674 C C . GLU A 1 90 ? -8.755 4.729 19.986 1.00 91.31 90 GLU A C 1
ATOM 676 O O . GLU A 1 90 ? -9.208 5.669 20.640 1.00 91.31 90 GLU A O 1
ATOM 681 N N . GLU A 1 91 ? -7.851 3.885 20.491 1.00 95.75 91 GLU A N 1
ATOM 682 C CA . GLU A 1 91 ? -7.315 4.005 21.852 1.00 95.75 91 GLU A CA 1
ATOM 683 C C . GLU A 1 91 ? -6.472 5.277 21.990 1.00 95.75 91 GLU A C 1
ATOM 685 O O . GLU A 1 91 ? -6.608 6.015 22.967 1.00 95.75 91 GLU A O 1
ATOM 690 N N . MET A 1 92 ? -5.653 5.582 20.977 1.00 96.62 92 MET A N 1
ATOM 691 C CA . MET A 1 92 ? -4.869 6.816 20.920 1.00 96.62 92 MET A CA 1
ATOM 692 C C . MET A 1 92 ? -5.769 8.057 20.929 1.00 96.62 92 MET A C 1
ATOM 694 O O . MET A 1 92 ? -5.510 8.996 21.681 1.00 96.62 92 MET A O 1
ATOM 698 N N . ALA A 1 93 ? -6.845 8.062 20.137 1.00 95.81 93 ALA A N 1
ATOM 699 C CA . ALA A 1 93 ? -7.795 9.170 20.089 1.00 95.81 93 ALA A CA 1
ATOM 700 C C . ALA A 1 93 ? -8.543 9.351 21.422 1.00 95.81 93 ALA A C 1
ATOM 702 O O . ALA A 1 93 ? -8.704 10.482 21.891 1.00 95.81 93 ALA A O 1
ATOM 703 N N . ALA A 1 94 ? -8.962 8.251 22.055 1.00 97.44 94 ALA A N 1
ATOM 704 C CA . ALA A 1 94 ? -9.605 8.283 23.365 1.00 97.44 94 ALA A CA 1
ATOM 705 C C . ALA A 1 94 ? -8.672 8.866 24.439 1.00 97.44 94 ALA A C 1
ATOM 707 O O . ALA A 1 94 ? -9.081 9.734 25.216 1.00 97.44 94 ALA A O 1
ATOM 708 N N . GLU A 1 95 ? -7.404 8.452 24.445 1.00 98.12 95 GLU A N 1
ATOM 709 C CA . GLU A 1 95 ? -6.414 8.963 25.392 1.00 98.12 95 GLU A CA 1
ATOM 710 C C . GLU A 1 95 ? -6.081 10.439 25.134 1.00 98.12 95 GLU A C 1
ATOM 712 O O . GLU A 1 95 ? -6.004 11.229 26.076 1.00 98.12 95 GLU A O 1
ATOM 717 N N . MET A 1 96 ? -5.977 10.858 23.869 1.00 97.88 96 MET A N 1
ATOM 718 C CA . MET A 1 96 ? -5.813 12.272 23.515 1.00 97.88 96 MET A CA 1
ATOM 719 C C . MET A 1 96 ? -6.959 13.137 24.051 1.00 97.88 96 MET A C 1
ATOM 721 O O . MET A 1 96 ? -6.707 14.189 24.641 1.00 97.88 96 MET A O 1
ATOM 725 N N . ALA A 1 97 ? -8.211 12.698 23.887 1.00 98.00 97 ALA A N 1
ATOM 726 C CA . ALA A 1 97 ? -9.373 13.422 24.399 1.00 98.00 97 ALA A CA 1
ATOM 727 C C . ALA A 1 97 ? -9.344 13.534 25.935 1.00 98.00 97 ALA A C 1
ATOM 729 O O . ALA A 1 97 ? -9.606 14.608 26.483 1.00 98.00 97 ALA A O 1
ATOM 730 N N . ARG A 1 98 ? -8.960 12.455 26.631 1.00 98.00 98 ARG A N 1
ATOM 731 C CA . ARG A 1 98 ? -8.814 12.431 28.096 1.00 98.00 98 ARG A CA 1
ATOM 732 C C . ARG A 1 98 ? -7.738 13.405 28.586 1.00 98.00 98 ARG A C 1
ATOM 734 O O . ARG A 1 98 ? -7.955 14.136 29.557 1.00 98.00 98 ARG A O 1
ATOM 741 N N . LEU A 1 99 ? -6.582 13.425 27.922 1.00 98.06 99 LEU A N 1
ATOM 742 C CA . LEU A 1 99 ? -5.477 14.328 28.249 1.00 98.06 99 LEU A CA 1
ATOM 743 C C . LEU A 1 99 ? -5.859 15.794 28.015 1.00 98.06 99 LEU A C 1
ATOM 745 O O . LEU A 1 99 ? -5.591 16.634 28.873 1.00 98.06 99 LEU A O 1
ATOM 749 N N . LEU A 1 100 ? -6.538 16.098 26.903 1.00 97.81 100 LEU A N 1
ATOM 750 C CA . LEU A 1 100 ? -7.007 17.451 26.600 1.00 97.81 100 LEU A CA 1
ATOM 751 C C . LEU A 1 100 ? -8.015 17.952 27.640 1.00 97.81 100 LEU A C 1
ATOM 753 O O . LEU A 1 100 ? -7.882 19.072 28.126 1.00 97.81 100 LEU A O 1
ATOM 757 N N . HIS A 1 101 ? -8.983 17.115 28.021 1.00 97.62 101 HIS A N 1
ATOM 758 C CA . HIS A 1 101 ? -9.935 17.440 29.083 1.00 97.62 101 HIS A CA 1
ATOM 759 C C . HIS A 1 101 ? -9.217 17.746 30.402 1.00 97.62 101 HIS A C 1
ATOM 761 O O . HIS A 1 101 ? -9.525 18.734 31.059 1.00 97.62 101 HIS A O 1
ATOM 767 N N . THR A 1 102 ? -8.228 16.928 30.772 1.00 97.69 102 THR A N 1
ATOM 768 C CA . THR A 1 102 ? -7.440 17.138 31.998 1.00 97.69 102 THR A CA 1
ATOM 769 C C . THR A 1 102 ? -6.690 18.475 31.959 1.00 97.69 102 THR A C 1
ATOM 771 O O . THR A 1 102 ? -6.614 19.173 32.966 1.00 97.69 102 THR A O 1
ATOM 774 N N . HIS A 1 103 ? -6.148 18.846 30.795 1.00 95.88 103 HIS A N 1
ATOM 775 C CA . HIS A 1 103 ? -5.386 20.083 30.627 1.00 95.88 103 HIS A CA 1
ATOM 776 C C . HIS A 1 103 ? -6.256 21.344 30.672 1.00 95.88 103 HIS A C 1
ATOM 778 O O . HIS A 1 103 ? -5.808 22.354 31.197 1.00 95.88 103 HIS A O 1
ATOM 784 N N . ILE A 1 104 ? -7.479 21.294 30.134 1.00 96.94 104 ILE A N 1
ATOM 785 C CA . ILE A 1 104 ? -8.391 22.452 30.105 1.00 96.94 104 ILE A CA 1
ATOM 786 C C . ILE A 1 104 ? -9.028 22.716 31.480 1.00 96.94 104 ILE A C 1
ATOM 788 O O . ILE A 1 104 ? -9.384 23.854 31.772 1.00 96.94 104 ILE A O 1
ATOM 792 N N . GLU A 1 105 ? -9.173 21.694 32.328 1.00 90.75 105 GLU A N 1
ATOM 793 C CA . GLU A 1 105 ? -9.697 21.848 33.696 1.00 90.75 105 GLU A CA 1
ATOM 794 C C . GLU A 1 105 ? -8.639 22.231 34.749 1.00 90.75 105 GLU A C 1
ATOM 796 O O . GLU A 1 105 ? -8.990 22.423 35.915 1.00 90.75 105 GLU A O 1
ATOM 801 N N . SER A 1 106 ? -7.362 22.337 34.359 1.00 70.75 106 SER A N 1
ATOM 802 C CA . SER A 1 106 ? -6.252 22.788 35.218 1.00 70.75 106 SER A CA 1
ATOM 803 C C . SER A 1 106 ? -6.041 24.298 35.125 1.00 70.75 106 SER A C 1
ATOM 805 O O . SER A 1 106 ? -5.763 24.910 36.180 1.00 70.75 106 SER A O 1
#

Sequence (106 aa):
MARHGQAWVPYAEGGFTFASGETAMRRLLDEHPDLDGVFAANDLMAQGACQVLREHGRRVPADVSVVGFDDSPAAVTAHPPLTTIRQPVEEMAAEMARLLHTHIES